Protein AF-V9Z2G2-F1 (afdb_monomer_lite)

Structure (mmCIF, N/CA/C/O backbone):
data_AF-V9Z2G2-F1
#
_entry.id   AF-V9Z2G2-F1
#
loop_
_atom_site.group_PDB
_atom_site.id
_atom_site.type_symbol
_atom_site.label_atom_id
_atom_site.label_alt_id
_atom_site.label_comp_id
_atom_site.label_asym_id
_atom_site.label_entity_id
_atom_site.label_seq_id
_atom_site.pdbx_PDB_ins_code
_atom_site.Cartn_x
_atom_site.Cartn_y
_atom_site.Cartn_z
_atom_site.occupancy
_atom_site.B_iso_or_equiv
_atom_site.auth_seq_id
_atom_site.auth_comp_id
_atom_site.auth_asym_id
_atom_site.auth_atom_id
_atom_site.pdbx_PDB_model_num
ATOM 1 N N . MET A 1 1 ? 18.487 -7.331 -34.817 1.00 36.84 1 MET A N 1
ATOM 2 C CA . MET A 1 1 ? 18.425 -6.301 -33.759 1.00 36.84 1 MET A CA 1
ATOM 3 C C . MET A 1 1 ? 16.961 -6.125 -33.401 1.00 36.84 1 MET A C 1
ATOM 5 O O . MET A 1 1 ? 16.226 -5.572 -34.205 1.00 36.84 1 MET A O 1
ATOM 9 N N . GLY A 1 2 ? 16.516 -6.730 -32.297 1.00 43.62 2 GLY A N 1
ATOM 10 C CA . GLY A 1 2 ? 15.133 -6.617 -31.826 1.00 43.62 2 GLY A CA 1
ATOM 11 C C . GLY A 1 2 ? 14.957 -5.310 -31.062 1.00 43.62 2 GLY A C 1
ATOM 12 O O . GLY A 1 2 ? 15.794 -4.977 -30.227 1.00 43.62 2 GLY A O 1
ATOM 13 N N . SER A 1 3 ? 13.922 -4.550 -31.400 1.00 46.50 3 SER A N 1
ATOM 14 C CA . SER A 1 3 ? 13.544 -3.329 -30.693 1.00 46.50 3 SER A CA 1
ATOM 15 C C . SER A 1 3 ? 13.305 -3.611 -29.200 1.00 46.50 3 SER A C 1
ATOM 17 O O . SER A 1 3 ? 12.649 -4.607 -28.891 1.00 46.50 3 SER A O 1
ATOM 19 N N . PRO A 1 4 ? 13.783 -2.752 -28.280 1.00 49.97 4 PRO A N 1
ATOM 20 C CA . PRO A 1 4 ? 13.591 -2.905 -26.842 1.00 49.97 4 PRO A CA 1
ATOM 21 C C . PRO A 1 4 ? 12.193 -2.403 -26.467 1.00 49.97 4 PRO A C 1
ATOM 23 O O . PRO A 1 4 ? 12.035 -1.373 -25.817 1.00 49.97 4 PRO A O 1
ATOM 26 N N . TRP A 1 5 ? 11.154 -3.067 -26.967 1.00 48.47 5 TRP A N 1
ATOM 27 C CA . TRP A 1 5 ? 9.805 -2.795 -26.496 1.00 48.47 5 TRP A CA 1
ATOM 28 C C . TRP A 1 5 ? 9.714 -3.321 -25.066 1.00 48.47 5 TRP A C 1
ATOM 30 O O . TRP A 1 5 ? 10.031 -4.478 -24.811 1.00 48.47 5 TRP A O 1
ATOM 40 N N . LEU A 1 6 ? 9.346 -2.436 -24.141 1.00 56.44 6 LEU A N 1
ATOM 41 C CA . LEU A 1 6 ? 8.946 -2.782 -22.783 1.00 56.44 6 LEU A CA 1
ATOM 42 C C . LEU A 1 6 ? 7.891 -3.885 -22.876 1.00 56.44 6 LEU A C 1
ATOM 44 O O . LEU A 1 6 ? 6.782 -3.629 -23.349 1.00 56.44 6 LEU A O 1
ATOM 48 N N . ASP A 1 7 ? 8.235 -5.104 -22.466 1.00 58.84 7 ASP A N 1
ATOM 49 C CA . ASP A 1 7 ? 7.231 -6.146 -22.304 1.00 58.84 7 ASP A CA 1
ATOM 50 C C . ASP A 1 7 ? 6.158 -5.619 -21.338 1.00 58.84 7 ASP A C 1
ATOM 52 O O . ASP A 1 7 ? 6.499 -5.035 -20.300 1.00 58.84 7 ASP A O 1
ATOM 56 N N . PRO A 1 8 ? 4.861 -5.763 -21.661 1.00 64.44 8 PRO A N 1
ATOM 57 C CA . PRO A 1 8 ? 3.802 -5.269 -20.799 1.00 64.44 8 PRO A CA 1
ATOM 58 C C . PRO A 1 8 ? 3.907 -5.926 -19.421 1.00 64.44 8 PRO A C 1
ATOM 60 O O . PRO A 1 8 ? 3.818 -7.148 -19.278 1.00 64.44 8 PRO A O 1
ATOM 63 N N . VAL A 1 9 ? 4.082 -5.101 -18.388 1.00 69.44 9 VAL A N 1
ATOM 64 C CA . VAL A 1 9 ? 4.107 -5.572 -17.003 1.00 69.44 9 VAL A CA 1
ATOM 65 C C . VAL A 1 9 ? 2.696 -6.006 -16.620 1.00 69.44 9 VAL A C 1
ATOM 67 O O . VAL A 1 9 ? 1.742 -5.234 -16.695 1.00 69.44 9 VAL A O 1
ATOM 70 N N . SER A 1 10 ? 2.551 -7.265 -16.208 1.00 79.25 10 SER A N 1
ATOM 71 C CA . SER A 1 10 ? 1.264 -7.797 -15.763 1.00 79.25 10 SER A CA 1
ATOM 72 C C . SER A 1 10 ? 0.927 -7.280 -14.365 1.00 79.25 10 SER A C 1
ATOM 74 O O . SER A 1 10 ? 1.487 -7.762 -13.381 1.00 79.25 10 SER A O 1
ATOM 76 N N . ILE A 1 11 ? -0.011 -6.336 -14.271 1.00 84.69 11 ILE A N 1
ATOM 77 C CA . ILE A 1 11 ? -0.594 -5.902 -12.995 1.00 84.69 11 ILE A CA 1
ATOM 78 C C . ILE A 1 11 ? -1.636 -6.936 -12.568 1.00 84.69 11 ILE A C 1
ATOM 80 O O . ILE A 1 11 ? -2.552 -7.260 -13.326 1.00 84.69 11 ILE A O 1
ATOM 84 N N . ARG A 1 12 ? -1.498 -7.466 -11.352 1.00 89.38 12 ARG A N 1
ATOM 85 C CA . ARG A 1 12 ? -2.482 -8.376 -10.753 1.00 89.38 12 ARG A CA 1
ATOM 86 C C . ARG A 1 12 ? -3.324 -7.603 -9.750 1.00 89.38 12 ARG A C 1
ATOM 88 O O . ARG A 1 12 ? -2.765 -6.863 -8.953 1.00 89.38 12 ARG A O 1
ATOM 95 N N . ALA A 1 13 ? -4.635 -7.804 -9.779 1.00 89.06 13 ALA A N 1
ATOM 96 C CA . ALA A 1 13 ? -5.571 -7.203 -8.838 1.00 89.06 13 ALA A CA 1
ATOM 97 C C . ALA A 1 13 ? -6.306 -8.299 -8.062 1.00 89.06 13 ALA A C 1
ATOM 99 O O . ALA A 1 13 ? -6.698 -9.315 -8.644 1.00 89.06 13 ALA A O 1
ATOM 100 N N . LYS A 1 14 ? -6.479 -8.094 -6.758 1.00 90.19 14 LYS A N 1
ATOM 101 C CA . LYS A 1 14 ? -7.280 -8.952 -5.882 1.00 90.19 14 LYS A CA 1
ATOM 102 C C . LYS A 1 14 ? -7.935 -8.094 -4.803 1.00 90.19 14 LYS A C 1
ATOM 104 O O . LYS A 1 14 ? -7.305 -7.160 -4.321 1.00 90.19 14 LYS A O 1
ATOM 109 N N . ASP A 1 15 ? -9.153 -8.434 -4.405 1.00 86.69 15 ASP A N 1
ATOM 110 C CA . ASP A 1 15 ? -9.786 -7.828 -3.232 1.00 86.69 15 ASP A CA 1
ATOM 111 C C . ASP A 1 15 ? -8.924 -8.061 -1.977 1.00 86.69 15 ASP A C 1
ATOM 113 O O . ASP A 1 15 ? -8.380 -9.157 -1.772 1.00 86.69 15 ASP A O 1
ATOM 117 N N . ASP A 1 16 ? -8.764 -7.014 -1.167 1.00 82.75 16 ASP A N 1
ATOM 118 C CA . ASP A 1 16 ? -8.031 -7.057 0.097 1.00 82.75 16 ASP A CA 1
ATOM 119 C C . ASP A 1 16 ? -9.006 -6.998 1.279 1.00 82.75 16 ASP A C 1
ATOM 121 O O . ASP A 1 16 ? -9.509 -5.941 1.655 1.00 82.75 16 ASP A O 1
ATOM 125 N N . ASP A 1 17 ? -9.260 -8.165 1.870 1.00 80.75 17 ASP A N 1
ATOM 126 C CA . ASP A 1 17 ? -10.127 -8.308 3.047 1.00 80.75 17 ASP A CA 1
ATOM 127 C C . ASP A 1 17 ? -9.398 -7.986 4.362 1.00 80.75 17 ASP A C 1
ATOM 129 O O . ASP A 1 17 ? -10.018 -7.929 5.426 1.00 80.75 17 ASP A O 1
ATOM 133 N N . ILE A 1 18 ? -8.069 -7.831 4.316 1.00 79.94 18 ILE A N 1
ATOM 134 C CA . ILE A 1 18 ? -7.245 -7.609 5.505 1.00 79.94 18 ILE A CA 1
ATOM 135 C C . ILE A 1 18 ? -7.347 -6.156 5.927 1.00 79.94 18 ILE A C 1
ATOM 137 O O . ILE A 1 18 ? -7.473 -5.912 7.118 1.00 79.94 18 ILE A O 1
ATOM 141 N N . HIS A 1 19 ? -7.321 -5.216 4.985 1.00 73.69 19 HIS A N 1
ATOM 142 C CA . HIS A 1 19 ? -7.318 -3.776 5.217 1.00 73.69 19 HIS A CA 1
ATOM 143 C C . HIS A 1 19 ? -8.659 -3.145 4.805 1.00 73.69 19 HIS A C 1
ATOM 145 O O . HIS A 1 19 ? -8.686 -2.330 3.879 1.00 73.69 19 HIS A O 1
ATOM 151 N N . PRO A 1 20 ? -9.788 -3.486 5.461 1.00 65.31 20 PRO A N 1
ATOM 152 C CA . PRO A 1 20 ? -11.060 -2.861 5.149 1.00 65.31 20 PRO A CA 1
ATOM 153 C C . PRO A 1 20 ? -10.956 -1.362 5.413 1.00 65.31 20 PRO A C 1
ATOM 155 O O . PRO A 1 20 ? -10.552 -0.922 6.492 1.00 65.31 20 PRO A O 1
ATOM 158 N N . LEU A 1 21 ? -11.326 -0.573 4.411 1.00 64.56 21 LEU A N 1
ATOM 159 C CA . LEU A 1 21 ? -11.298 0.874 4.518 1.00 64.56 21 LEU A CA 1
ATOM 160 C C . LEU A 1 21 ? -12.674 1.378 4.898 1.00 64.56 21 LEU A C 1
ATOM 162 O O . LEU A 1 21 ? -13.672 1.103 4.226 1.00 64.56 21 LEU A O 1
ATOM 166 N N . VAL A 1 22 ? -12.696 2.104 6.009 1.00 58.78 22 VAL A N 1
ATOM 167 C CA . VAL A 1 22 ? -13.890 2.713 6.574 1.00 58.78 22 VAL A CA 1
ATOM 168 C C . VAL A 1 22 ? -13.721 4.220 6.450 1.00 58.78 22 VAL A C 1
ATOM 170 O O . VAL A 1 22 ? -12.946 4.810 7.198 1.00 58.78 22 VAL A O 1
ATOM 173 N N . ALA A 1 23 ? -14.448 4.828 5.518 1.00 56.38 23 ALA A N 1
ATOM 174 C CA . ALA A 1 23 ? -14.598 6.279 5.433 1.00 56.38 23 ALA A CA 1
ATOM 175 C C . ALA A 1 23 ? -16.070 6.611 5.698 1.00 56.38 23 ALA A C 1
ATOM 177 O O . ALA A 1 23 ? -16.958 6.002 5.100 1.00 56.38 23 ALA A O 1
ATOM 178 N N . ASP A 1 24 ? -16.340 7.508 6.649 1.00 58.16 24 ASP A N 1
ATOM 179 C CA . ASP A 1 24 ? -17.699 7.884 7.080 1.00 58.16 24 ASP A CA 1
ATOM 180 C C . ASP A 1 24 ? -18.616 6.694 7.449 1.00 58.16 24 ASP A C 1
ATOM 182 O O . ASP A 1 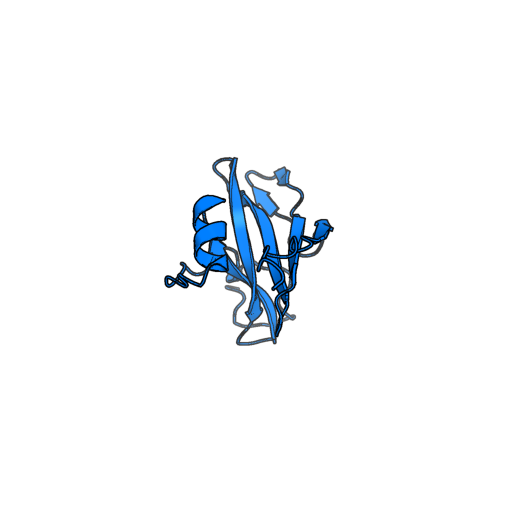24 ? -19.829 6.720 7.245 1.00 58.16 24 ASP A O 1
ATOM 186 N N . GLY A 1 25 ? -18.041 5.608 7.982 1.00 59.75 25 GLY A N 1
ATOM 187 C CA . GLY A 1 25 ? -18.784 4.386 8.321 1.00 59.75 25 GLY A CA 1
ATOM 188 C C . GLY A 1 25 ? -19.197 3.532 7.115 1.00 59.75 25 GLY A C 1
ATOM 189 O O . GLY A 1 25 ? -19.860 2.509 7.294 1.00 59.75 25 GLY A O 1
ATOM 190 N N . GLN A 1 26 ? -18.798 3.914 5.900 1.00 60.62 26 GLN A N 1
ATOM 191 C CA . GLN A 1 26 ? -19.007 3.142 4.683 1.00 60.62 26 GLN A CA 1
ATOM 192 C C . GLN A 1 26 ? -17.769 2.294 4.368 1.00 60.62 26 GLN A C 1
ATOM 194 O O . GLN A 1 26 ? -16.642 2.788 4.357 1.00 60.62 26 GLN A O 1
ATOM 199 N N . HIS A 1 27 ? -17.994 1.007 4.089 1.00 64.88 27 HIS A N 1
ATOM 200 C CA . HIS A 1 27 ? -16.951 0.112 3.598 1.00 64.88 27 HIS A CA 1
ATOM 201 C C . HIS A 1 27 ? -16.677 0.382 2.122 1.00 64.88 27 HIS A C 1
ATOM 203 O O . HIS A 1 27 ? -17.583 0.286 1.288 1.00 64.88 27 HIS A O 1
ATOM 209 N N . PHE A 1 28 ? -15.417 0.663 1.807 1.00 64.75 28 PHE A N 1
ATOM 210 C CA . PHE A 1 28 ? -14.923 0.685 0.437 1.00 64.75 28 PHE A CA 1
ATOM 211 C C . PHE A 1 28 ? -14.063 -0.558 0.199 1.00 64.75 28 PHE A C 1
ATOM 213 O O . PHE A 1 28 ? -13.226 -0.876 1.048 1.00 64.75 28 PHE A O 1
ATOM 220 N N . PRO A 1 29 ? -14.253 -1.274 -0.926 1.00 66.56 29 PRO A N 1
ATOM 221 C CA . PRO A 1 29 ? -13.387 -2.392 -1.262 1.00 66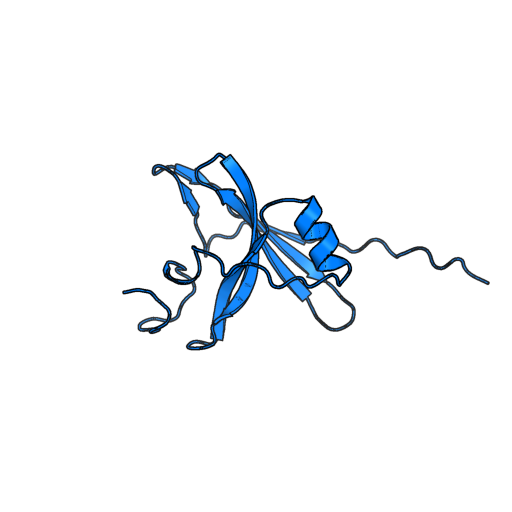.56 29 PRO A CA 1
ATOM 222 C C . PRO A 1 29 ? -11.979 -1.852 -1.524 1.00 66.56 29 PRO A C 1
ATOM 224 O O . PRO A 1 29 ? -11.773 -1.049 -2.437 1.00 66.56 29 PRO A O 1
ATOM 227 N N . ALA A 1 30 ? -11.020 -2.266 -0.701 1.00 79.69 30 ALA A N 1
ATOM 228 C CA . ALA A 1 30 ? -9.613 -2.098 -1.013 1.00 79.69 30 ALA A CA 1
ATOM 229 C C . ALA A 1 30 ? -9.214 -3.170 -2.033 1.00 79.69 30 ALA A C 1
ATOM 231 O O . ALA A 1 30 ? -9.632 -4.326 -1.930 1.00 79.69 30 ALA A O 1
ATOM 232 N N . VAL A 1 31 ? -8.402 -2.791 -3.017 1.00 88.75 31 VAL A N 1
ATOM 233 C CA . VAL A 1 31 ? -7.864 -3.726 -4.009 1.00 88.75 31 VAL A CA 1
ATOM 234 C C . VAL A 1 31 ? -6.354 -3.773 -3.861 1.00 88.75 31 VAL A C 1
ATOM 236 O O . VAL A 1 31 ? -5.672 -2.765 -4.045 1.00 88.75 31 VAL A O 1
ATOM 239 N N . ALA A 1 32 ? -5.818 -4.953 -3.573 1.00 91.31 32 ALA A N 1
ATOM 240 C CA . ALA A 1 32 ? -4.392 -5.209 -3.642 1.00 91.31 32 ALA A CA 1
ATOM 241 C C . ALA A 1 32 ? -3.953 -5.290 -5.114 1.00 91.31 32 ALA A C 1
ATOM 243 O O . ALA A 1 32 ? -4.359 -6.191 -5.855 1.00 91.31 32 ALA A O 1
ATOM 244 N N . LEU A 1 33 ? -3.107 -4.351 -5.529 1.00 92.56 33 LEU A N 1
ATOM 245 C CA . LEU A 1 33 ? -2.430 -4.326 -6.820 1.00 92.56 33 LEU A CA 1
ATOM 246 C C . LEU A 1 33 ? -1.004 -4.849 -6.656 1.00 92.56 33 LEU A C 1
ATOM 248 O O . LEU A 1 33 ? -0.195 -4.227 -5.974 1.00 92.56 33 LEU A O 1
ATOM 252 N N . SER A 1 34 ? -0.669 -5.960 -7.307 1.00 92.62 34 SER A N 1
ATOM 253 C CA . SER A 1 34 ? 0.689 -6.506 -7.323 1.00 92.62 34 SER A CA 1
ATOM 254 C C . SER A 1 34 ? 1.352 -6.277 -8.676 1.00 92.62 34 SER A C 1
ATOM 256 O O . SER A 1 34 ? 0.830 -6.691 -9.716 1.00 92.62 34 SER A O 1
ATOM 258 N N . ILE A 1 35 ? 2.530 -5.659 -8.645 1.00 90.25 35 ILE A N 1
ATOM 259 C CA . ILE A 1 35 ? 3.324 -5.313 -9.823 1.00 90.25 35 ILE A CA 1
ATOM 260 C C . ILE A 1 35 ? 4.677 -6.033 -9.723 1.00 90.25 35 ILE A C 1
ATOM 262 O O . ILE A 1 35 ? 5.482 -5.701 -8.843 1.00 90.25 35 ILE A O 1
ATOM 266 N N . PRO A 1 36 ? 4.937 -7.043 -10.574 1.00 88.88 36 PRO A N 1
ATOM 267 C CA . PRO A 1 36 ? 6.211 -7.745 -10.588 1.00 88.88 36 PRO A CA 1
ATOM 268 C C . PRO A 1 36 ? 7.298 -6.902 -11.269 1.00 88.88 36 PRO A C 1
ATOM 270 O O . PRO A 1 36 ? 7.102 -6.371 -12.360 1.00 88.88 36 PRO A O 1
ATOM 273 N N . PHE A 1 37 ? 8.462 -6.839 -10.633 1.00 84.00 37 PHE A N 1
ATOM 274 C CA . PHE A 1 37 ? 9.727 -6.338 -11.168 1.00 84.00 37 PHE A CA 1
ATOM 275 C C . PHE A 1 37 ? 10.725 -7.500 -11.290 1.00 84.00 37 PHE A C 1
ATOM 277 O O . PHE A 1 37 ? 10.454 -8.614 -10.842 1.00 84.00 37 PHE A O 1
ATOM 284 N N . ALA A 1 38 ? 11.889 -7.247 -11.894 1.00 83.25 38 ALA A N 1
ATOM 285 C CA . ALA A 1 38 ? 12.907 -8.277 -12.115 1.00 83.25 38 ALA A CA 1
ATOM 286 C C . ALA A 1 38 ? 13.427 -8.923 -10.813 1.00 83.25 38 ALA A C 1
ATOM 288 O O . ALA A 1 38 ? 13.759 -10.106 -10.809 1.00 83.25 38 ALA A O 1
ATOM 289 N N . ASP A 1 39 ? 13.493 -8.160 -9.720 1.00 84.81 39 ASP A N 1
ATOM 290 C CA . ASP A 1 39 ? 14.089 -8.557 -8.439 1.00 84.81 39 ASP A CA 1
ATOM 291 C C . ASP A 1 39 ? 13.081 -8.654 -7.280 1.00 84.81 39 ASP A C 1
ATOM 293 O O . ASP A 1 39 ? 13.384 -9.234 -6.237 1.00 84.81 39 ASP A O 1
ATOM 297 N N . ARG A 1 40 ? 11.880 -8.088 -7.437 1.00 86.94 40 ARG A N 1
ATOM 298 C CA . ARG A 1 40 ? 10.875 -7.994 -6.369 1.00 86.94 40 ARG A CA 1
ATOM 299 C C . ARG A 1 40 ? 9.461 -7.864 -6.917 1.00 86.94 40 ARG A C 1
ATOM 301 O O . ARG A 1 40 ? 9.255 -7.619 -8.095 1.00 86.94 40 ARG A O 1
ATOM 308 N N . THR A 1 41 ? 8.465 -7.963 -6.046 1.00 90.25 41 THR A N 1
ATOM 309 C CA . THR A 1 41 ? 7.081 -7.576 -6.357 1.00 90.25 41 THR A CA 1
ATOM 310 C C . THR A 1 41 ? 6.674 -6.457 -5.416 1.00 90.25 41 THR A C 1
ATOM 312 O O . THR A 1 41 ? 6.833 -6.594 -4.205 1.00 90.25 41 THR A O 1
ATOM 315 N N . LEU A 1 42 ? 6.165 -5.357 -5.966 1.00 91.44 42 LEU A N 1
ATOM 316 C CA . LEU A 1 42 ? 5.543 -4.305 -5.168 1.00 91.44 42 LEU A CA 1
ATOM 317 C C . LEU A 1 42 ? 4.054 -4.597 -5.046 1.00 91.44 42 LEU A C 1
ATOM 319 O O . LEU A 1 42 ? 3.428 -5.011 -6.022 1.00 91.44 42 LEU A O 1
ATOM 323 N N . THR A 1 43 ? 3.501 -4.398 -3.853 1.00 93.44 43 THR A N 1
ATOM 324 C CA . THR A 1 43 ? 2.063 -4.529 -3.618 1.00 93.44 43 THR A CA 1
ATOM 325 C C . THR A 1 43 ? 1.530 -3.215 -3.083 1.00 93.44 43 THR A C 1
ATOM 327 O O . THR A 1 43 ? 2.102 -2.661 -2.149 1.00 93.44 43 THR A O 1
ATOM 330 N N . PHE A 1 44 ? 0.447 -2.732 -3.675 1.00 92.88 44 PHE A N 1
ATOM 331 C CA . PHE A 1 44 ? -0.216 -1.496 -3.294 1.00 92.88 44 PHE A CA 1
ATOM 332 C C . PHE A 1 44 ? -1.659 -1.782 -2.901 1.00 92.88 44 PHE A C 1
ATOM 334 O O . PHE A 1 44 ? -2.311 -2.593 -3.552 1.00 92.88 44 PHE A O 1
ATOM 341 N N . LEU A 1 45 ? -2.182 -1.093 -1.894 1.00 92.25 45 LEU A N 1
ATOM 342 C CA . LEU A 1 45 ? -3.619 -1.032 -1.647 1.00 92.25 45 LEU A C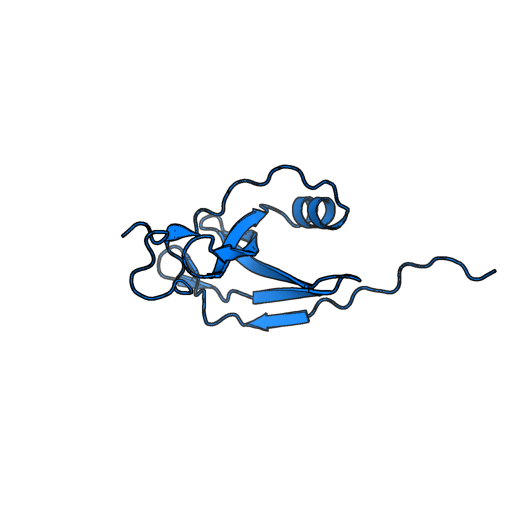A 1
ATOM 343 C C . LEU A 1 45 ? -4.200 0.156 -2.405 1.00 92.25 45 LEU A C 1
ATOM 345 O O . LEU A 1 45 ? -3.993 1.302 -2.013 1.00 92.25 45 LEU A O 1
ATOM 349 N N . ALA A 1 46 ? -4.932 -0.113 -3.480 1.00 90.56 46 ALA A N 1
ATOM 350 C CA . ALA A 1 46 ? -5.703 0.893 -4.194 1.00 90.56 46 ALA A CA 1
ATOM 351 C C . ALA A 1 46 ? -7.054 1.096 -3.509 1.00 90.56 46 ALA A C 1
ATOM 353 O O . ALA A 1 46 ? -7.778 0.133 -3.236 1.00 90.56 46 ALA A O 1
ATOM 354 N N . SER A 1 47 ? -7.390 2.351 -3.221 1.00 86.94 47 SER A N 1
ATOM 355 C CA . SER A 1 47 ? -8.583 2.673 -2.442 1.00 86.94 47 SER A CA 1
ATOM 356 C C . SER A 1 47 ? -9.002 4.136 -2.509 1.00 86.94 47 SER A C 1
ATOM 358 O O . SER A 1 47 ? -8.301 4.950 -3.093 1.00 86.94 47 SER A O 1
ATOM 360 N N . TYR A 1 48 ? -10.122 4.485 -1.873 1.00 83.06 48 TYR A N 1
ATOM 361 C CA . TYR A 1 48 ? -10.554 5.871 -1.728 1.00 83.06 48 TYR A CA 1
ATOM 362 C C . TYR A 1 48 ? -10.213 6.437 -0.343 1.00 83.06 48 TYR A C 1
ATOM 364 O O . TYR A 1 48 ? -10.393 5.759 0.670 1.00 83.06 48 TYR A O 1
ATOM 372 N N . ASP A 1 49 ? -9.701 7.669 -0.300 1.00 80.56 49 ASP A N 1
ATOM 373 C CA . ASP A 1 49 ? -9.598 8.464 0.932 1.00 80.56 49 ASP A CA 1
ATOM 374 C C . ASP A 1 49 ? -10.966 9.062 1.338 1.00 80.56 49 ASP A C 1
ATOM 376 O O . ASP A 1 49 ? -11.956 8.950 0.608 1.00 80.56 49 ASP A O 1
ATOM 380 N N . ASP A 1 50 ? -11.024 9.755 2.480 1.00 78.44 50 ASP A N 1
ATOM 381 C CA . ASP A 1 50 ? -12.251 10.409 2.980 1.00 78.44 50 ASP A CA 1
ATOM 382 C C . ASP A 1 50 ? -12.785 11.500 2.032 1.00 78.44 50 ASP A C 1
ATOM 384 O O . ASP A 1 50 ? -13.944 11.908 2.098 1.00 78.44 50 ASP A O 1
ATOM 388 N N . ARG A 1 51 ? -11.951 11.982 1.103 1.00 82.00 51 ARG A N 1
ATOM 389 C CA . ARG A 1 51 ? -12.326 12.951 0.063 1.00 82.00 51 ARG A CA 1
ATOM 390 C C . ARG A 1 51 ? -12.759 12.270 -1.235 1.00 82.00 51 ARG A C 1
ATOM 392 O O . ARG A 1 51 ? -12.971 12.963 -2.232 1.00 82.00 51 ARG A O 1
ATOM 399 N N . ARG A 1 52 ? -12.910 10.940 -1.236 1.00 79.69 52 ARG A N 1
ATOM 400 C CA .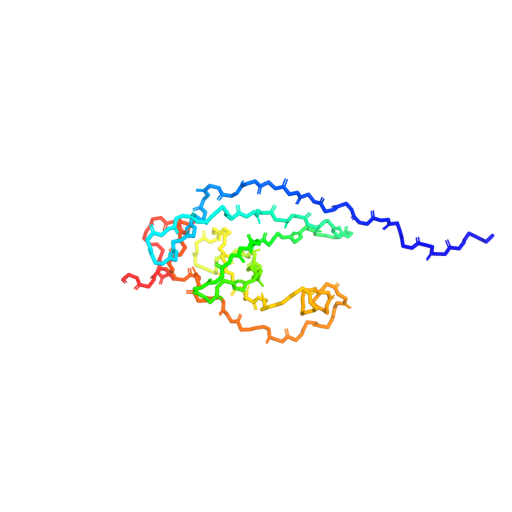 ARG A 1 52 ? -13.237 10.109 -2.406 1.00 79.69 52 ARG A CA 1
ATOM 401 C C . ARG A 1 52 ? -12.207 10.216 -3.530 1.00 79.69 52 ARG A C 1
ATOM 403 O O . ARG A 1 52 ? -12.551 10.075 -4.706 1.00 79.69 52 ARG A O 1
ATOM 410 N N . ARG A 1 53 ? -10.942 10.455 -3.191 1.00 84.94 53 ARG A N 1
ATOM 411 C CA . ARG A 1 53 ? -9.825 10.424 -4.142 1.00 84.94 53 ARG A CA 1
ATOM 412 C C . ARG A 1 53 ? -9.195 9.044 -4.134 1.00 84.94 53 ARG A C 1
ATOM 414 O O . ARG A 1 53 ? -9.025 8.456 -3.072 1.00 84.94 53 ARG A O 1
ATOM 421 N N . LEU A 1 54 ? -8.876 8.538 -5.323 1.00 86.44 54 LEU A N 1
ATOM 422 C CA . LEU A 1 54 ? -8.143 7.287 -5.465 1.00 86.44 54 LEU A CA 1
ATOM 423 C C . LEU A 1 54 ? -6.710 7.495 -4.961 1.00 86.44 54 LEU A C 1
ATOM 425 O O . LEU A 1 54 ? -5.991 8.333 -5.502 1.00 86.44 54 LEU A O 1
ATOM 429 N N . VAL A 1 55 ? -6.324 6.728 -3.951 1.00 90.00 55 VAL A N 1
ATOM 430 C CA . VAL A 1 55 ? -4.994 6.709 -3.337 1.00 90.00 55 VAL A CA 1
ATOM 431 C C . VAL A 1 55 ? -4.431 5.292 -3.364 1.00 90.00 55 VAL A C 1
ATOM 433 O O . VAL A 1 55 ? -5.180 4.310 -3.458 1.00 90.00 55 VAL A O 1
ATOM 436 N N . PHE A 1 56 ? -3.108 5.188 -3.269 1.00 92.00 56 PHE A N 1
ATOM 437 C CA . PHE A 1 56 ? -2.392 3.919 -3.230 1.00 92.00 56 PHE A CA 1
ATOM 438 C C . PHE A 1 56 ? -1.470 3.879 -2.022 1.00 92.00 56 PHE A C 1
ATOM 440 O O . PHE A 1 56 ? -0.577 4.710 -1.908 1.00 92.00 56 PHE A O 1
ATOM 447 N N . ASP A 1 57 ? -1.636 2.893 -1.149 1.00 92.25 57 ASP A N 1
ATOM 448 C CA . ASP A 1 57 ? -0.665 2.655 -0.084 1.00 92.25 57 ASP A CA 1
ATOM 449 C C . ASP A 1 57 ? 0.310 1.560 -0.496 1.00 92.25 57 ASP A C 1
ATOM 451 O O . ASP A 1 57 ? -0.112 0.444 -0.800 1.00 92.25 57 ASP A O 1
ATOM 455 N N . LEU A 1 58 ? 1.612 1.830 -0.457 1.00 92.94 58 LEU A N 1
ATOM 456 C CA . LEU A 1 58 ? 2.614 0.781 -0.596 1.00 92.94 58 LEU A CA 1
ATOM 457 C C . LEU A 1 58 ? 2.564 -0.132 0.631 1.00 92.94 58 LEU A C 1
ATOM 459 O O . LEU A 1 58 ? 2.779 0.316 1.759 1.00 92.94 58 LEU A O 1
ATOM 463 N N . LEU A 1 59 ? 2.347 -1.426 0.403 1.00 92.25 59 LEU A N 1
ATOM 464 C CA . LEU A 1 59 ? 2.505 -2.431 1.441 1.00 92.25 59 LEU A CA 1
ATOM 465 C C . LEU A 1 59 ? 3.982 -2.762 1.622 1.00 92.25 59 LEU A C 1
ATOM 467 O O . LEU A 1 59 ? 4.624 -3.317 0.726 1.00 92.25 59 LEU A O 1
ATOM 471 N N . ALA A 1 60 ? 4.498 -2.463 2.810 1.00 92.19 60 ALA A N 1
ATOM 472 C CA . ALA A 1 60 ? 5.846 -2.831 3.217 1.00 92.19 60 ALA A CA 1
ATOM 473 C C . ALA A 1 60 ? 5.827 -3.537 4.582 1.00 92.19 60 ALA A C 1
ATOM 475 O O . ALA A 1 60 ? 4.872 -3.383 5.350 1.00 92.19 60 ALA A O 1
ATOM 476 N N . PRO A 1 61 ? 6.858 -4.337 4.903 1.00 93.31 61 PRO A N 1
ATOM 477 C CA . PRO A 1 61 ? 6.970 -4.953 6.215 1.00 93.31 61 PRO A CA 1
ATOM 478 C C . PRO A 1 61 ? 7.025 -3.891 7.315 1.00 93.31 61 PRO A C 1
ATOM 480 O O . PRO A 1 61 ? 7.809 -2.948 7.252 1.00 93.31 61 PRO A O 1
ATOM 483 N N . CYS A 1 62 ? 6.226 -4.062 8.362 1.00 92.56 62 CYS A N 1
ATOM 484 C CA . CYS A 1 62 ? 6.353 -3.261 9.567 1.00 92.56 62 CYS A CA 1
ATOM 485 C C . CYS A 1 62 ? 7.721 -3.511 10.222 1.00 92.56 62 CYS A C 1
ATOM 487 O O . CYS A 1 62 ? 8.030 -4.643 10.586 1.00 92.56 62 CYS A O 1
ATOM 489 N N . GLU A 1 63 ? 8.477 -2.452 10.514 1.00 91.44 63 GLU A N 1
ATOM 490 C CA . GLU A 1 63 ? 9.783 -2.521 11.201 1.00 91.44 63 GLU A CA 1
ATOM 491 C C . GLU A 1 63 ? 9.739 -3.181 12.596 1.00 91.44 63 GLU A C 1
ATOM 493 O O . GLU A 1 63 ? 10.769 -3.544 13.161 1.00 91.44 63 GLU A O 1
ATOM 498 N N . ARG A 1 64 ? 8.549 -3.311 13.201 1.00 92.69 64 ARG A N 1
ATOM 499 C CA . ARG A 1 64 ? 8.367 -3.898 14.540 1.00 92.69 64 ARG A CA 1
ATOM 500 C C . ARG A 1 64 ? 7.898 -5.345 14.513 1.00 92.69 64 ARG A C 1
ATOM 502 O O . ARG A 1 64 ? 8.392 -6.143 15.300 1.00 92.69 64 ARG A O 1
ATOM 509 N N . CYS A 1 65 ? 6.928 -5.674 13.661 1.00 93.06 65 CYS A N 1
ATOM 510 C CA . CYS A 1 65 ? 6.300 -7.000 13.651 1.00 93.06 65 CYS A CA 1
ATOM 511 C C . CYS A 1 65 ? 6.442 -7.761 12.326 1.00 93.06 65 CYS A C 1
ATOM 513 O O . CYS A 1 65 ? 6.005 -8.904 12.244 1.00 93.06 65 CYS A O 1
ATOM 515 N N . GLY A 1 66 ? 7.019 -7.149 11.289 1.00 93.19 66 GLY A N 1
ATOM 516 C CA . GLY A 1 66 ? 7.213 -7.749 9.966 1.00 93.19 66 GLY A CA 1
ATOM 517 C C . GLY A 1 66 ? 5.942 -7.916 9.126 1.00 93.19 66 GLY A C 1
ATOM 518 O O . GLY A 1 66 ? 6.042 -8.293 7.962 1.00 93.19 66 GLY A O 1
ATOM 519 N N . ALA A 1 67 ? 4.757 -7.632 9.676 1.00 92.31 67 ALA A N 1
ATOM 520 C CA . ALA A 1 67 ? 3.500 -7.740 8.942 1.00 92.31 67 ALA A CA 1
ATOM 521 C C . ALA A 1 67 ? 3.446 -6.751 7.760 1.00 92.31 67 ALA A C 1
ATOM 523 O O . ALA A 1 67 ? 3.960 -5.638 7.897 1.00 92.31 67 ALA A O 1
ATOM 524 N N . PRO A 1 68 ? 2.825 -7.115 6.623 1.00 92.12 68 PRO A N 1
ATOM 525 C CA . PRO A 1 68 ? 2.663 -6.212 5.489 1.00 92.12 68 PRO A CA 1
ATOM 526 C C . PRO A 1 68 ? 1.635 -5.132 5.838 1.00 92.12 68 PRO A C 1
ATOM 528 O O . PRO A 1 68 ? 0.453 -5.430 5.992 1.00 92.12 68 PRO A O 1
ATOM 531 N N . VAL A 1 69 ? 2.087 -3.890 5.986 1.00 92.06 69 VAL A N 1
ATOM 532 C CA . VAL A 1 69 ? 1.250 -2.757 6.402 1.00 92.06 69 VAL A CA 1
ATOM 533 C C . VAL A 1 69 ? 1.331 -1.608 5.394 1.00 92.06 69 VAL A C 1
ATOM 535 O O . VAL A 1 69 ? 2.341 -1.498 4.696 1.00 92.06 69 VAL A O 1
ATOM 538 N N . PRO A 1 70 ? 0.308 -0.733 5.328 1.00 91.75 70 PRO A N 1
ATOM 539 C CA . PRO A 1 70 ? 0.358 0.511 4.561 1.00 91.75 70 PRO A CA 1
ATOM 540 C C . PRO A 1 70 ? 1.504 1.376 5.095 1.00 91.75 70 PRO A C 1
ATOM 542 O O . PRO A 1 70 ? 1.418 1.882 6.214 1.00 91.75 70 PRO A O 1
ATOM 545 N N . ALA A 1 71 ? 2.604 1.483 4.355 1.00 90.81 71 ALA A N 1
ATOM 546 C CA . ALA A 1 71 ? 3.822 2.136 4.827 1.00 90.81 71 ALA A CA 1
ATOM 547 C C . ALA A 1 71 ? 3.970 3.556 4.281 1.00 90.81 71 ALA A C 1
ATOM 549 O O . ALA A 1 71 ? 4.232 4.485 5.042 1.00 90.81 71 ALA A O 1
ATOM 550 N N . GLU A 1 72 ? 3.737 3.725 2.984 1.00 91.25 72 GLU A N 1
ATOM 551 C CA . GLU A 1 72 ? 3.846 4.992 2.256 1.00 91.25 72 GLU A CA 1
ATOM 552 C C . GLU A 1 72 ? 2.551 5.226 1.474 1.00 91.25 72 GLU A C 1
ATOM 554 O O . GLU A 1 72 ? 2.010 4.275 0.912 1.00 91.25 72 GLU A O 1
ATOM 559 N N . GLU A 1 73 ? 2.061 6.466 1.439 1.00 91.44 73 GLU A N 1
ATOM 560 C CA . GLU A 1 73 ? 0.854 6.844 0.690 1.00 91.44 73 GLU A CA 1
ATOM 561 C C . GLU A 1 73 ? 1.219 7.594 -0.599 1.00 91.44 73 GLU A C 1
ATOM 563 O O . GLU A 1 73 ? 2.046 8.509 -0.609 1.00 91.44 73 GLU A O 1
ATOM 568 N N . ILE A 1 74 ? 0.546 7.227 -1.686 1.00 91.06 74 ILE A N 1
ATOM 569 C CA . ILE A 1 74 ? 0.633 7.831 -3.013 1.00 91.06 74 ILE A CA 1
ATOM 570 C C . ILE A 1 74 ? -0.739 8.418 -3.346 1.00 91.06 74 ILE A C 1
ATOM 572 O O . ILE A 1 74 ? -1.752 7.715 -3.360 1.00 91.06 74 ILE A O 1
ATOM 576 N N . ASN A 1 75 ? -0.776 9.721 -3.615 1.00 88.38 75 ASN A N 1
ATOM 577 C CA . ASN A 1 75 ? -2.021 10.488 -3.679 1.00 88.38 75 ASN A CA 1
ATOM 578 C C . ASN A 1 75 ? -2.690 10.487 -5.062 1.00 88.38 75 ASN A C 1
ATOM 580 O O . ASN A 1 75 ? -3.813 10.982 -5.192 1.00 88.38 75 ASN A O 1
ATOM 584 N N . SER A 1 76 ? -2.017 9.973 -6.094 1.00 86.50 76 SER A N 1
ATOM 585 C CA . SER A 1 76 ? -2.535 9.962 -7.459 1.00 86.50 76 SER A CA 1
ATOM 586 C C . SER A 1 76 ? -1.940 8.844 -8.322 1.00 86.50 76 SER A C 1
ATOM 588 O O . SER A 1 76 ? -0.946 8.208 -7.976 1.00 86.50 76 SER A O 1
ATOM 590 N N . LEU A 1 77 ? -2.562 8.601 -9.480 1.00 87.12 77 LEU A N 1
ATOM 591 C CA . LEU A 1 77 ? -2.029 7.687 -10.497 1.00 87.12 77 LEU A CA 1
ATOM 592 C C . LEU A 1 77 ? -0.736 8.206 -11.145 1.00 87.12 77 LEU A C 1
ATOM 594 O O . LEU A 1 77 ? 0.090 7.398 -11.558 1.00 87.12 77 LEU A O 1
ATOM 598 N N . GLU A 1 78 ? -0.576 9.527 -11.250 1.00 86.31 78 GLU A N 1
ATOM 599 C CA . GLU A 1 78 ? 0.634 10.163 -11.785 1.00 86.31 78 GLU A CA 1
ATOM 600 C C . GLU A 1 78 ? 1.819 9.906 -10.848 1.00 86.31 78 GLU A C 1
ATOM 602 O O . GLU A 1 78 ? 2.809 9.316 -11.275 1.00 86.31 78 GLU A O 1
ATOM 607 N N . ASP A 1 79 ? 1.637 10.174 -9.550 1.00 87.12 79 ASP A N 1
ATOM 608 C CA . ASP A 1 79 ? 2.641 9.894 -8.514 1.00 87.12 79 ASP A CA 1
ATOM 609 C C . ASP A 1 79 ? 3.002 8.397 -8.454 1.00 87.12 79 ASP A C 1
ATOM 611 O O . ASP A 1 79 ? 4.152 8.031 -8.207 1.00 87.12 79 ASP A O 1
ATOM 615 N N . LEU A 1 80 ? 2.032 7.502 -8.697 1.00 88.31 80 LEU A N 1
ATOM 616 C CA . LEU A 1 80 ? 2.294 6.063 -8.797 1.00 88.31 80 LEU A CA 1
ATOM 617 C C . LEU A 1 80 ? 3.198 5.753 -9.996 1.00 88.31 80 LEU A C 1
ATOM 619 O O . LEU A 1 80 ? 4.120 4.947 -9.875 1.00 88.31 80 LEU A O 1
ATOM 623 N N . GLY A 1 81 ? 2.943 6.380 -11.146 1.00 87.38 81 GLY A N 1
ATOM 624 C CA . GLY A 1 81 ? 3.792 6.266 -12.329 1.00 87.38 81 GLY A CA 1
ATOM 625 C C . GLY A 1 81 ? 5.227 6.704 -12.043 1.00 87.38 81 GLY A C 1
ATOM 626 O O . GLY A 1 81 ? 6.160 5.939 -12.299 1.00 87.38 81 GLY A O 1
ATOM 627 N N . ASP A 1 82 ? 5.393 7.877 -11.436 1.00 86.56 82 ASP A N 1
ATOM 628 C CA . ASP A 1 82 ? 6.703 8.428 -11.072 1.00 86.56 82 ASP A CA 1
ATOM 629 C C . ASP A 1 82 ? 7.446 7.529 -10.074 1.00 86.56 82 ASP A C 1
ATOM 631 O O . ASP A 1 82 ? 8.622 7.192 -10.277 1.00 86.56 82 ASP A O 1
ATOM 635 N N . TYR A 1 83 ? 6.738 7.026 -9.057 1.00 86.00 83 TYR A N 1
ATOM 636 C CA . TYR A 1 83 ? 7.287 6.078 -8.087 1.00 86.00 83 TYR A CA 1
ATOM 637 C C . TYR A 1 83 ? 7.812 4.797 -8.760 1.00 86.00 83 TYR A C 1
ATOM 639 O O . TYR A 1 83 ? 8.903 4.308 -8.438 1.00 86.00 83 TYR A O 1
ATOM 647 N N . LEU A 1 84 ? 7.055 4.240 -9.714 1.00 85.94 84 LEU A N 1
ATOM 648 C CA . LEU A 1 84 ? 7.434 3.021 -10.441 1.00 85.94 84 LEU A CA 1
ATOM 649 C C . LEU A 1 84 ? 8.614 3.254 -11.399 1.00 85.94 84 LEU A C 1
ATOM 651 O O . LEU A 1 84 ? 9.423 2.342 -11.594 1.00 85.94 84 LEU A O 1
ATOM 655 N N . LEU A 1 85 ? 8.750 4.461 -11.953 1.00 83.81 85 LEU A N 1
ATOM 656 C CA . LEU A 1 85 ? 9.846 4.858 -12.848 1.00 83.81 85 LEU A CA 1
ATOM 657 C C . LEU A 1 85 ? 11.167 5.176 -12.116 1.00 83.81 85 LEU A C 1
ATOM 659 O O . LEU A 1 85 ? 12.130 5.608 -12.745 1.00 83.81 85 LEU A O 1
ATOM 663 N N . GLN A 1 86 ? 11.252 4.872 -10.815 1.00 70.50 86 GLN A N 1
ATOM 664 C CA . GLN A 1 86 ? 12.411 5.086 -9.936 1.00 70.50 86 GLN A CA 1
ATOM 665 C C . GLN A 1 86 ? 12.711 6.548 -9.575 1.00 70.50 86 GLN A C 1
ATOM 667 O O . GLN A 1 86 ? 13.752 6.809 -8.966 1.00 70.50 86 GLN A O 1
ATOM 672 N N . ALA A 1 87 ? 11.782 7.478 -9.808 1.00 57.38 87 ALA A N 1
ATOM 673 C CA . ALA A 1 87 ? 11.774 8.757 -9.101 1.00 57.38 87 ALA A CA 1
ATOM 674 C C . ALA A 1 87 ? 11.231 8.519 -7.682 1.00 57.38 87 ALA A C 1
ATOM 676 O O . ALA A 1 87 ? 10.142 8.957 -7.331 1.00 57.38 87 ALA A O 1
ATOM 677 N N . ARG A 1 88 ? 11.964 7.731 -6.878 1.00 60.78 88 ARG A N 1
ATOM 678 C CA . ARG A 1 88 ? 11.664 7.500 -5.457 1.00 60.78 88 ARG A CA 1
ATOM 679 C C . ARG A 1 88 ? 11.907 8.788 -4.680 1.00 60.78 88 ARG A C 1
ATOM 681 O O . ARG A 1 88 ? 12.849 8.887 -3.891 1.00 60.78 88 ARG A O 1
ATOM 688 N N . ASP A 1 89 ? 11.057 9.771 -4.915 1.00 57.94 89 ASP A N 1
ATOM 689 C CA . ASP A 1 89 ? 10.867 10.847 -3.974 1.00 57.94 89 ASP A CA 1
ATOM 690 C C . ASP A 1 89 ? 10.425 10.229 -2.652 1.00 57.94 89 ASP A C 1
ATOM 692 O O . ASP A 1 89 ? 9.811 9.158 -2.593 1.00 57.94 89 ASP A O 1
ATOM 696 N N . THR A 1 90 ? 10.831 10.865 -1.560 1.00 60.16 90 THR A N 1
ATOM 697 C CA . THR A 1 90 ? 10.478 10.380 -0.229 1.00 60.16 90 THR A CA 1
ATOM 698 C C . THR A 1 90 ? 8.985 10.610 -0.053 1.00 60.16 90 THR A C 1
ATOM 700 O O . THR A 1 90 ? 8.560 11.738 0.197 1.00 60.16 90 THR A O 1
ATOM 703 N N . LEU A 1 91 ? 8.186 9.562 -0.242 1.00 74.00 91 LEU A N 1
ATOM 704 C CA . LEU A 1 91 ? 6.752 9.636 -0.015 1.00 74.00 91 LEU A CA 1
ATOM 705 C C . LEU A 1 91 ? 6.465 9.840 1.473 1.00 74.00 91 LEU A C 1
ATOM 707 O O . LEU A 1 91 ? 7.239 9.450 2.354 1.00 74.00 91 LEU A O 1
ATOM 711 N N . GLY A 1 92 ? 5.327 10.469 1.752 1.00 77.19 92 GLY A N 1
ATOM 712 C CA . GLY A 1 92 ? 4.819 10.579 3.111 1.00 77.19 92 GLY A CA 1
ATOM 713 C C . GLY A 1 92 ? 4.442 9.204 3.660 1.00 77.19 92 GLY A C 1
ATOM 714 O O . GLY A 1 92 ? 3.905 8.360 2.942 1.00 77.19 92 GLY A O 1
ATOM 715 N N . GLY A 1 93 ? 4.7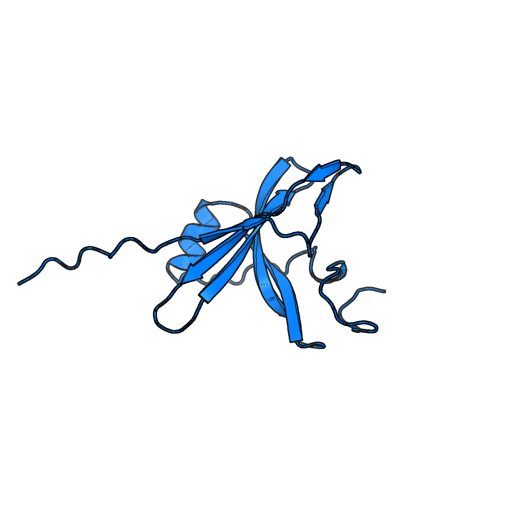01 8.984 4.951 1.00 85.44 93 GLY A N 1
ATOM 716 C CA . GLY A 1 93 ? 4.230 7.782 5.635 1.00 85.44 93 GLY A CA 1
ATOM 717 C C . GLY A 1 93 ? 2.705 7.696 5.595 1.00 85.44 93 GLY A C 1
ATOM 718 O O . GLY A 1 93 ? 2.025 8.704 5.804 1.00 85.44 93 GLY A O 1
ATOM 719 N N . SER A 1 94 ? 2.172 6.500 5.350 1.00 85.56 94 SER A N 1
ATOM 720 C CA . SER A 1 94 ? 0.726 6.308 5.256 1.00 85.56 94 SER A CA 1
ATOM 721 C C . SER A 1 94 ? 0.045 6.608 6.598 1.00 85.56 94 SER A C 1
ATOM 723 O O . SER A 1 94 ? 0.456 6.066 7.636 1.00 85.56 94 SER A O 1
ATOM 725 N N . PRO A 1 95 ? -1.041 7.406 6.619 1.00 84.75 95 PRO A N 1
ATOM 726 C CA . PRO A 1 95 ? -1.814 7.639 7.839 1.00 84.75 95 PRO A CA 1
ATOM 727 C C . PRO A 1 95 ? -2.451 6.346 8.374 1.00 84.75 95 PRO A C 1
ATOM 729 O O . PRO A 1 95 ? -2.759 6.248 9.564 1.00 84.75 95 PRO A O 1
ATOM 732 N N . ARG A 1 96 ? -2.599 5.327 7.517 1.00 85.88 96 ARG A N 1
ATOM 733 C CA . ARG A 1 96 ? -3.207 4.028 7.837 1.00 85.88 96 ARG A CA 1
ATOM 734 C C . ARG A 1 96 ? -2.226 3.043 8.466 1.00 85.88 96 ARG A C 1
ATOM 736 O O . ARG A 1 96 ? -2.647 1.988 8.939 1.00 85.88 96 ARG A O 1
ATOM 743 N N . LEU A 1 97 ? -0.934 3.383 8.540 1.00 87.44 97 LEU A N 1
ATOM 744 C CA . LEU A 1 97 ? 0.086 2.523 9.145 1.00 87.44 97 LEU A CA 1
ATOM 745 C C . LEU A 1 97 ? -0.300 2.109 10.566 1.00 87.44 97 LEU A C 1
ATOM 747 O O . LEU A 1 97 ? -0.241 0.931 10.905 1.00 87.44 97 LEU A O 1
ATOM 751 N N . ARG A 1 98 ? -0.689 3.073 11.408 1.00 86.62 98 ARG A N 1
ATOM 752 C CA . ARG A 1 98 ? -0.935 2.836 12.842 1.00 86.62 98 ARG A CA 1
ATOM 753 C C . ARG A 1 98 ? -2.227 2.079 13.112 1.00 86.62 98 ARG A C 1
ATOM 755 O O . ARG A 1 98 ? -2.300 1.348 14.090 1.00 86.62 98 ARG A O 1
ATOM 762 N N . THR A 1 99 ? -3.229 2.257 12.262 1.00 84.69 99 THR A N 1
ATOM 763 C CA . THR A 1 99 ? -4.548 1.634 12.410 1.00 84.69 99 THR A CA 1
ATOM 764 C C . THR A 1 99 ? -4.664 0.331 11.630 1.00 84.69 99 THR A C 1
ATOM 766 O O . THR A 1 99 ? -5.720 -0.299 11.656 1.00 84.69 9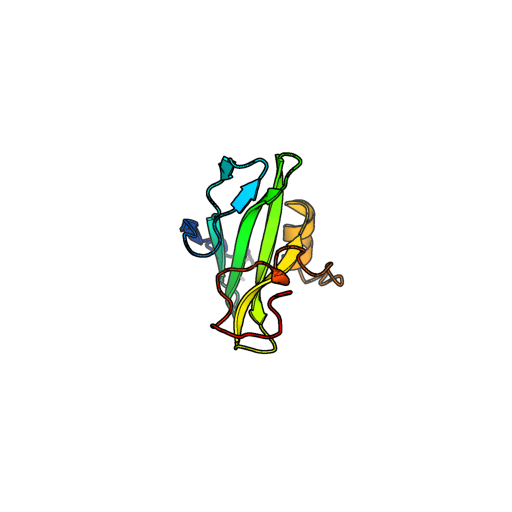9 THR A O 1
ATOM 769 N N . SER A 1 100 ? -3.589 -0.105 10.959 1.00 86.25 100 SER A N 1
ATOM 770 C CA . SER A 1 100 ? -3.637 -1.306 10.139 1.00 86.25 100 SER A CA 1
ATOM 771 C C . SER A 1 100 ? -4.001 -2.550 10.971 1.00 86.25 100 SER A C 1
ATOM 773 O O . SER A 1 100 ? -3.314 -2.906 11.944 1.00 86.25 100 SER A O 1
ATOM 775 N N . PRO A 1 101 ? -5.059 -3.274 10.576 1.00 85.81 101 PRO A N 1
ATOM 776 C CA . PRO A 1 101 ? -5.426 -4.546 11.187 1.00 85.81 101 PRO A CA 1
ATOM 777 C C . PRO A 1 101 ? -4.399 -5.658 10.908 1.00 85.81 101 PRO A C 1
ATOM 779 O O . PRO A 1 101 ? -4.377 -6.634 11.655 1.00 85.81 101 PRO A O 1
ATOM 782 N N . ALA A 1 102 ? -3.514 -5.499 9.915 1.00 89.19 102 ALA A N 1
ATOM 783 C CA . ALA A 1 102 ? -2.497 -6.494 9.568 1.00 89.19 102 ALA A CA 1
ATOM 784 C C . ALA A 1 102 ? -1.390 -6.642 10.623 1.00 89.19 102 ALA A C 1
ATOM 786 O O . ALA A 1 102 ? -0.725 -7.676 10.672 1.00 89.19 102 ALA A O 1
ATOM 787 N N . HIS A 1 103 ? -1.184 -5.632 11.476 1.00 90.50 103 HIS A N 1
ATOM 788 C CA . HIS A 1 103 ? -0.220 -5.722 12.575 1.00 90.50 103 HIS A CA 1
ATOM 789 C C . HIS A 1 103 ? -0.466 -6.949 13.458 1.00 90.50 103 HIS A C 1
ATOM 791 O O . HIS A 1 103 ? -1.604 -7.266 13.814 1.00 90.50 103 HIS A O 1
ATOM 797 N N . ALA A 1 104 ? 0.625 -7.584 13.891 1.00 88.88 104 ALA A N 1
ATOM 798 C CA . ALA A 1 104 ? 0.564 -8.645 14.889 1.00 88.88 104 ALA A CA 1
ATOM 799 C C . ALA A 1 104 ? -0.025 -8.132 16.218 1.00 88.88 104 ALA A C 1
ATOM 801 O O . ALA A 1 104 ? 0.113 -6.956 16.570 1.00 88.88 104 ALA A O 1
ATOM 802 N N . ALA A 1 105 ? -0.650 -9.030 16.984 1.00 87.12 105 ALA A N 1
ATOM 803 C CA . ALA A 1 105 ? -1.186 -8.701 18.303 1.00 87.12 105 ALA A CA 1
ATOM 804 C C . ALA A 1 105 ? -0.083 -8.129 19.216 1.00 87.12 105 ALA A C 1
ATOM 806 O O . ALA A 1 105 ? 0.975 -8.737 19.372 1.00 87.12 105 ALA A O 1
ATOM 807 N N . GLY A 1 106 ? -0.328 -6.954 19.807 1.00 83.62 106 GLY A N 1
ATOM 808 C CA . GLY A 1 106 ? 0.633 -6.265 20.680 1.00 83.62 106 GLY A CA 1
ATOM 809 C C . GLY A 1 106 ? 1.769 -5.532 19.955 1.00 83.62 106 GLY A C 1
ATOM 810 O O . GLY A 1 106 ? 2.737 -5.125 20.596 1.00 83.62 106 GLY A O 1
ATOM 811 N N . CYS A 1 107 ? 1.691 -5.360 18.632 1.00 88.56 107 CYS A N 1
ATOM 812 C CA . CYS A 1 107 ? 2.669 -4.561 17.900 1.00 88.56 107 CYS A CA 1
ATOM 813 C C . CYS A 1 107 ? 2.633 -3.092 18.351 1.00 88.56 107 CYS A C 1
ATOM 815 O O . CYS A 1 107 ? 1.643 -2.407 18.131 1.00 88.56 107 CYS A O 1
ATOM 817 N N . LEU A 1 108 ? 3.750 -2.576 18.872 1.00 86.94 108 LEU A N 1
ATOM 818 C CA . LEU A 1 108 ? 3.884 -1.178 19.322 1.00 86.94 108 LEU A CA 1
ATOM 819 C C . LEU A 1 108 ? 3.817 -0.136 18.190 1.00 86.94 108 LEU A C 1
ATOM 821 O O . LEU A 1 108 ? 3.823 1.062 18.452 1.00 86.94 108 LEU A O 1
ATOM 825 N N . ALA A 1 109 ? 3.850 -0.571 16.925 1.00 83.00 109 ALA A N 1
ATOM 826 C CA . ALA A 1 109 ? 3.606 0.319 15.792 1.00 83.00 109 ALA A CA 1
ATOM 827 C C . ALA A 1 109 ? 2.110 0.608 15.601 1.00 83.00 109 ALA A C 1
ATOM 829 O O . ALA A 1 109 ? 1.773 1.604 14.954 1.00 83.00 109 ALA A O 1
ATOM 830 N N . ARG A 1 110 ? 1.227 -0.223 16.178 1.00 77.00 110 ARG A N 1
ATOM 831 C CA . ARG A 1 110 ? -0.157 0.185 16.397 1.00 77.00 110 ARG A CA 1
ATOM 832 C C . ARG A 1 110 ? -0.150 1.334 17.387 1.00 77.00 110 ARG A C 1
ATOM 834 O O . ARG A 1 110 ? 0.517 1.260 18.412 1.00 77.00 110 ARG A O 1
ATOM 841 N N . GLY A 1 111 ? -0.832 2.417 17.043 1.00 65.31 111 GLY A N 1
ATOM 842 C CA . GLY A 1 111 ? -0.898 3.618 17.876 1.00 65.31 111 GLY A CA 1
ATOM 843 C C . GLY A 1 111 ? -1.815 3.473 19.092 1.00 65.31 111 GLY A C 1
ATOM 844 O O . GLY A 1 111 ? -2.442 4.470 19.443 1.00 65.31 111 GLY A O 1
ATOM 845 N N . ASP A 1 112 ? -1.919 2.262 19.646 1.00 57.66 112 ASP A N 1
ATOM 846 C CA . ASP A 1 112 ? -2.802 1.881 20.754 1.00 57.66 112 ASP A CA 1
ATOM 847 C C . ASP A 1 112 ? -2.278 2.404 22.104 1.00 57.66 112 ASP A C 1
ATOM 849 O O . ASP A 1 112 ? -1.040 2.385 22.323 1.00 57.66 112 ASP A O 1
#

Secondary structure (DSSP, 8-state):
------PPP--EEEEEEEEEEEETTEEEEEEEEEEE-SS-EEEEEEEE-TTS-EEEEEEEE-TTT--EEEEEEE-SHHHHHHHHTT----PPBPTTTTT-TTSPTT-TTS--

Foldseek 3Di:
DDDPDDDDWDKDKDWDPQFFDAAPNDTWTWIWIWTDDPVDIWIWTWTADNVRFTKIFTFAQDPQAGFGFRFFIGRDPVSVVCVVVVVPDPGDTDPCQQVGSRGDPPGPSNVD

Sequence (112 aa):
MGSPWLDPVSIRAKDDDIHPLVADGQHFPAVALSIPFADRTLTFLASYDDRRRLVFDLLAPCERCGAPVPAEEINSLEDLGDYLLQARDTLGGSPRLRTSPAHAAGCLARGD

pLDDT: mean 80.62, std 13.32, range [36.84, 93.44]

Radius of gyration: 15.32 Å; chains: 1; bounding box: 37×22×54 Å